Protein AF-A0A7S3URK2-F1 (afdb_monomer)

pLDDT: mean 78.1, std 15.48, range [35.41, 93.62]

Nearest PDB structures (foldseek):
  6pe4-assembly1_H  TM=9.489E-01  e=6.129E-05  Saccharomyces cerevisiae S288C
  6r10-assembly1_S  TM=8.680E-01  e=3.257E-01  Thermus thermophilus HB8
  6ly9-assembly1_P  TM=8.538E-01  e=3.089E-01  Thermus thermophilus HB8
  8ywt-assembly1_Q  TM=8.919E-01  e=5.246E-01  Thermus thermophilus HB8
  8yy0-assembly1_T  TM=8.887E-01  e=6.149E-01  Thermus thermophilus HB8

Radius of gyration: 21.35 Å; Cα contacts (8 Å, |Δi|>4): 103; chains: 1; bounding box: 41×21×68 Å

Structure (mmCIF, N/CA/C/O backbone):
data_AF-A0A7S3URK2-F1
#
_entry.id   AF-A0A7S3URK2-F1
#
loop_
_atom_site.group_PDB
_atom_site.id
_atom_site.type_symbol
_atom_site.label_atom_id
_atom_site.label_alt_id
_atom_site.label_comp_id
_atom_site.labe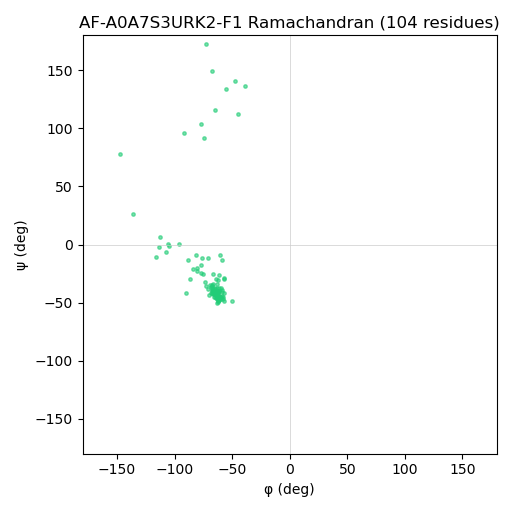l_asym_id
_atom_site.label_entity_id
_atom_site.label_seq_id
_atom_site.pdbx_PDB_ins_code
_atom_site.Cartn_x
_atom_site.Cartn_y
_atom_site.Cartn_z
_atom_site.occupancy
_atom_site.B_iso_or_equiv
_atom_site.auth_seq_id
_atom_site.auth_comp_id
_atom_site.auth_asym_id
_atom_site.auth_atom_id
_atom_site.pdbx_PDB_model_num
ATOM 1 N N . MET A 1 1 ? 23.648 14.820 -40.769 1.00 35.41 1 MET A N 1
ATOM 2 C CA . MET A 1 1 ? 24.038 13.426 -40.458 1.00 35.41 1 MET A CA 1
ATOM 3 C C . MET A 1 1 ? 23.323 12.954 -39.181 1.00 35.41 1 MET A C 1
ATOM 5 O O . MET A 1 1 ? 23.971 12.669 -38.191 1.00 35.41 1 MET A O 1
ATOM 9 N N . VAL A 1 2 ? 21.980 12.921 -39.176 1.00 40.69 2 VAL A N 1
ATOM 10 C CA . VAL A 1 2 ? 21.139 12.537 -38.006 1.00 40.69 2 VAL A CA 1
ATOM 11 C C . VAL A 1 2 ? 20.003 11.592 -38.454 1.00 40.69 2 VAL A C 1
ATOM 13 O O . VAL A 1 2 ? 18.933 11.551 -37.873 1.00 40.69 2 VAL A O 1
ATOM 16 N N . PHE A 1 3 ? 20.206 10.845 -39.545 1.00 43.28 3 PHE A N 1
ATOM 17 C CA . PHE A 1 3 ? 19.178 9.967 -40.137 1.00 43.28 3 PHE A CA 1
ATOM 18 C C . PHE A 1 3 ? 19.513 8.468 -40.010 1.00 43.28 3 PHE A C 1
ATOM 20 O O . PHE A 1 3 ? 18.816 7.632 -40.567 1.00 43.28 3 PHE A O 1
ATOM 27 N N . ALA A 1 4 ? 20.585 8.118 -39.283 1.00 41.72 4 ALA A N 1
ATOM 28 C CA . ALA A 1 4 ? 21.123 6.753 -39.211 1.00 41.72 4 ALA A CA 1
ATOM 29 C C . ALA A 1 4 ? 20.871 6.024 -37.873 1.00 41.72 4 ALA A C 1
ATOM 31 O O . ALA A 1 4 ? 21.163 4.839 -37.772 1.00 41.72 4 ALA A O 1
ATOM 32 N N . ALA A 1 5 ? 20.328 6.693 -36.847 1.00 43.38 5 ALA A N 1
ATOM 33 C CA . ALA A 1 5 ? 20.057 6.051 -35.553 1.00 43.38 5 ALA A CA 1
ATOM 34 C C . ALA A 1 5 ? 18.669 5.386 -35.473 1.00 43.38 5 ALA A C 1
ATOM 36 O O . ALA A 1 5 ? 18.428 4.590 -34.571 1.00 43.38 5 ALA A O 1
ATOM 37 N N . SER A 1 6 ? 17.764 5.671 -36.417 1.00 47.56 6 SER A N 1
ATOM 38 C CA . SER A 1 6 ? 16.396 5.131 -36.398 1.00 47.56 6 SER A CA 1
ATOM 39 C C . SER A 1 6 ? 16.276 3.702 -36.940 1.00 47.56 6 SER A C 1
ATOM 41 O O . SER A 1 6 ? 15.213 3.109 -36.815 1.00 47.56 6 SER A O 1
ATOM 43 N N . THR A 1 7 ? 17.328 3.131 -37.540 1.00 44.09 7 THR A N 1
ATOM 44 C CA . THR A 1 7 ? 17.283 1.787 -38.154 1.00 44.09 7 THR A CA 1
ATOM 45 C C . THR A 1 7 ? 17.993 0.693 -37.346 1.00 44.09 7 THR A C 1
ATOM 47 O O . THR A 1 7 ? 17.995 -0.455 -37.780 1.00 44.09 7 THR A O 1
ATOM 50 N N . VAL A 1 8 ? 18.577 1.012 -36.178 1.00 40.50 8 VAL A N 1
ATOM 51 C CA . VAL A 1 8 ? 19.341 0.051 -35.342 1.00 40.50 8 VAL A CA 1
ATOM 52 C C . VAL A 1 8 ? 18.702 -0.208 -33.966 1.00 40.50 8 VAL A C 1
ATOM 54 O O . VAL A 1 8 ? 19.086 -1.163 -33.293 1.00 40.50 8 VAL A O 1
ATOM 57 N N . LEU A 1 9 ? 17.688 0.558 -33.538 1.00 46.00 9 LEU A N 1
ATOM 58 C CA . LEU A 1 9 ? 16.877 0.139 -32.388 1.00 46.00 9 LEU A CA 1
ATOM 59 C C . LEU A 1 9 ? 15.911 -0.956 -32.848 1.00 46.00 9 LE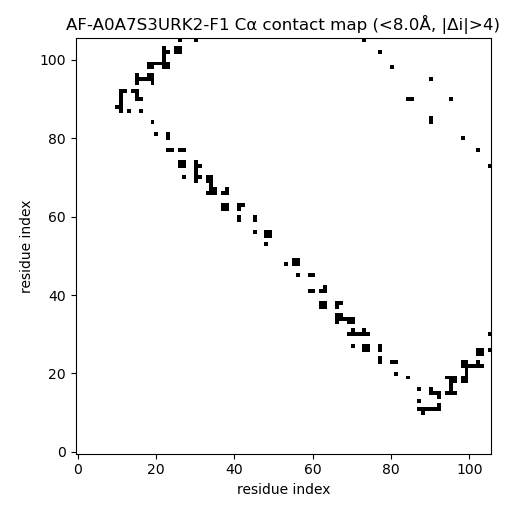U A C 1
ATOM 61 O O . LEU A 1 9 ? 14.932 -0.689 -33.541 1.00 46.00 9 LEU A O 1
ATOM 65 N N . ALA A 1 10 ? 16.241 -2.194 -32.482 1.00 44.97 10 ALA A N 1
ATOM 66 C CA . ALA A 1 10 ? 15.399 -3.371 -32.623 1.00 44.97 10 ALA A CA 1
ATOM 67 C C . ALA A 1 10 ? 13.931 -3.046 -32.306 1.00 44.97 10 ALA A C 1
ATOM 69 O O . ALA A 1 10 ? 13.650 -2.357 -31.323 1.00 44.97 10 ALA A O 1
ATOM 70 N N . ALA A 1 11 ? 13.010 -3.546 -33.136 1.00 45.78 11 ALA A N 1
ATOM 71 C CA . ALA A 1 11 ? 11.580 -3.510 -32.861 1.00 45.78 11 ALA A CA 1
ATOM 72 C C . ALA A 1 11 ? 11.353 -3.927 -31.400 1.00 45.78 11 ALA A C 1
ATOM 74 O O . ALA A 1 11 ? 11.667 -5.054 -31.024 1.00 45.78 11 ALA A O 1
ATOM 75 N N . CYS A 1 12 ? 10.907 -2.994 -30.557 1.00 54.12 12 CYS A N 1
ATOM 76 C CA . CYS A 1 12 ? 10.623 -3.309 -29.165 1.00 54.12 12 CYS A CA 1
ATOM 77 C C . CYS A 1 12 ? 9.461 -4.304 -29.156 1.00 54.12 12 CYS A C 1
ATOM 79 O O . CYS A 1 12 ? 8.366 -3.983 -29.623 1.00 54.12 12 CYS A O 1
ATOM 81 N N . ASP A 1 13 ? 9.717 -5.524 -28.678 1.00 57.59 13 ASP A N 1
ATOM 82 C CA . ASP A 1 13 ? 8.686 -6.545 -28.542 1.00 57.59 13 ASP A CA 1
ATOM 83 C C . ASP A 1 13 ? 7.534 -5.997 -27.680 1.00 57.59 13 ASP A C 1
ATOM 85 O O . ASP A 1 13 ? 7.786 -5.465 -26.594 1.00 57.59 13 ASP A O 1
ATOM 89 N N . PRO A 1 14 ? 6.261 -6.169 -28.084 1.00 65.06 14 PRO A N 1
ATOM 90 C CA . PRO A 1 14 ? 5.110 -5.717 -27.297 1.00 65.06 14 PRO A CA 1
ATOM 91 C C . PRO A 1 14 ? 5.048 -6.339 -25.885 1.00 65.06 14 PRO A C 1
ATOM 93 O O . PRO A 1 14 ? 4.322 -5.851 -25.017 1.00 65.06 14 PRO A O 1
ATOM 96 N N . SER A 1 15 ? 5.834 -7.388 -25.622 1.00 66.69 15 SER A N 1
ATOM 97 C CA . SER A 1 15 ? 5.984 -8.012 -24.307 1.00 66.69 15 SER A CA 1
ATOM 98 C C . SER A 1 15 ? 6.667 -7.112 -23.265 1.00 66.69 15 SER A C 1
ATOM 100 O O . SER A 1 15 ? 6.395 -7.269 -22.073 1.00 66.69 15 SER A O 1
ATOM 102 N N . SER A 1 16 ? 7.496 -6.135 -23.658 1.00 67.56 16 SER A N 1
ATOM 103 C CA . SER A 1 16 ? 8.208 -5.268 -22.700 1.00 67.56 16 SER A CA 1
ATOM 104 C C . SER A 1 16 ? 7.254 -4.354 -21.918 1.00 67.56 16 SER A C 1
ATOM 106 O O . SER A 1 16 ? 7.393 -4.196 -20.702 1.00 67.56 16 SER A O 1
ATOM 108 N N . ALA A 1 17 ? 6.231 -3.819 -22.591 1.00 73.19 17 ALA A N 1
ATOM 109 C CA . ALA A 1 17 ? 5.171 -3.033 -21.969 1.00 73.19 17 ALA A CA 1
ATOM 110 C C . ALA A 1 17 ? 4.292 -3.896 -21.048 1.00 73.19 17 ALA A C 1
ATOM 112 O O . ALA A 1 17 ? 3.934 -3.458 -19.955 1.00 73.19 17 ALA A O 1
ATOM 113 N N . PHE A 1 18 ? 3.997 -5.140 -21.445 1.00 77.38 18 PHE A N 1
ATOM 114 C CA . PHE A 1 18 ? 3.205 -6.073 -20.638 1.00 77.38 18 PHE A CA 1
ATOM 115 C C . PHE A 1 18 ? 3.830 -6.313 -19.257 1.00 77.38 18 PHE A C 1
ATOM 117 O O . PHE A 1 18 ? 3.145 -6.164 -18.247 1.00 77.38 18 PHE A O 1
ATOM 124 N N . PHE A 1 19 ? 5.135 -6.599 -19.185 1.00 78.38 19 PHE A N 1
ATOM 125 C CA . PHE A 1 19 ? 5.817 -6.791 -17.899 1.00 78.38 19 PHE A CA 1
ATOM 126 C C . PHE A 1 19 ? 5.904 -5.502 -17.067 1.00 78.38 19 PHE A C 1
ATOM 128 O O . PHE A 1 19 ? 5.758 -5.554 -15.845 1.00 78.38 19 PHE A O 1
ATOM 135 N N . GLY A 1 20 ? 6.058 -4.341 -17.713 1.00 78.69 20 GLY A N 1
ATOM 136 C CA . GLY A 1 20 ? 6.018 -3.042 -17.038 1.00 78.69 20 GLY A CA 1
ATOM 137 C C . GLY A 1 20 ? 4.672 -2.774 -16.353 1.00 78.69 20 GLY A C 1
ATOM 138 O O . GLY A 1 20 ? 4.639 -2.427 -15.171 1.00 78.69 20 GLY A O 1
ATOM 139 N N . PHE A 1 21 ? 3.555 -2.994 -17.055 1.00 81.44 21 PHE A N 1
ATOM 140 C CA . PHE A 1 21 ? 2.213 -2.837 -16.482 1.00 81.44 21 PHE A CA 1
ATOM 141 C C . PHE A 1 21 ? 1.874 -3.926 -15.463 1.00 81.44 21 PHE A C 1
ATOM 143 O O . PHE A 1 21 ? 1.302 -3.611 -14.422 1.00 81.44 21 PHE A O 1
ATOM 150 N N . MET A 1 22 ? 2.280 -5.175 -15.702 1.00 84.38 22 MET A N 1
ATOM 151 C CA . MET A 1 22 ? 2.083 -6.276 -14.755 1.00 84.38 22 MET A CA 1
ATOM 152 C C . MET A 1 22 ? 2.761 -5.989 -13.410 1.00 84.38 22 MET A C 1
ATOM 154 O O . MET A 1 22 ? 2.149 -6.217 -12.369 1.00 84.38 22 MET A O 1
ATOM 158 N N . GLY A 1 23 ? 3.969 -5.413 -13.424 1.00 84.25 23 GLY A N 1
ATOM 159 C CA . GLY A 1 23 ? 4.656 -4.950 -12.216 1.00 84.25 23 GLY A CA 1
ATOM 160 C C . GLY A 1 23 ? 3.884 -3.861 -11.467 1.00 84.25 23 GLY A C 1
ATOM 161 O O . GLY A 1 23 ? 3.733 -3.914 -10.248 1.00 84.25 23 GLY A O 1
ATOM 162 N N . VAL A 1 24 ? 3.338 -2.879 -12.189 1.00 84.62 24 VAL A N 1
ATOM 163 C CA . VAL A 1 24 ? 2.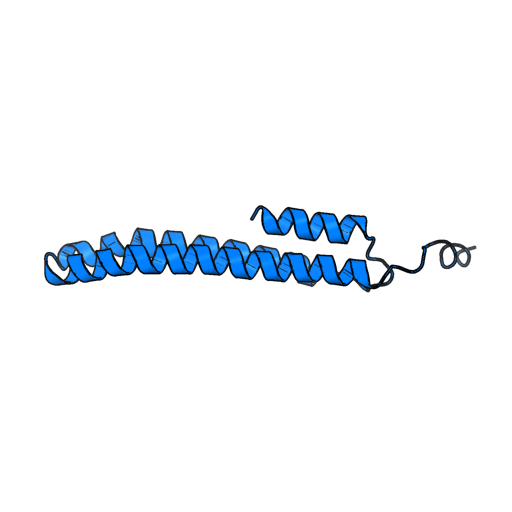499 -1.823 -11.593 1.00 84.62 24 VAL A CA 1
ATOM 164 C C . VAL A 1 24 ? 1.239 -2.420 -10.956 1.00 84.62 24 VAL A C 1
ATOM 166 O O . VAL A 1 24 ? 0.883 -2.049 -9.837 1.00 84.62 24 VAL A O 1
ATOM 169 N N . THR A 1 25 ? 0.588 -3.373 -11.627 1.00 86.75 25 THR A N 1
ATOM 170 C CA . THR A 1 25 ? -0.595 -4.061 -11.098 1.00 86.75 25 THR A CA 1
ATOM 171 C C . THR A 1 25 ? -0.261 -4.889 -9.858 1.00 86.75 25 THR A C 1
ATOM 173 O O . THR A 1 25 ? -0.979 -4.791 -8.863 1.00 86.75 25 THR A O 1
ATOM 176 N N . SER A 1 26 ? 0.832 -5.661 -9.869 1.00 86.38 26 SER A N 1
ATOM 177 C CA . SER A 1 26 ? 1.220 -6.488 -8.721 1.00 86.38 26 SER A CA 1
ATOM 178 C C . SER A 1 26 ? 1.551 -5.646 -7.488 1.00 86.38 26 SER A C 1
ATOM 180 O O . SER A 1 26 ? 1.102 -5.994 -6.399 1.00 86.38 26 SER A O 1
ATOM 182 N N . ALA A 1 27 ? 2.245 -4.512 -7.650 1.00 87.38 27 ALA A N 1
ATOM 183 C CA . ALA A 1 27 ? 2.539 -3.603 -6.536 1.00 87.38 27 ALA A CA 1
ATOM 184 C C . ALA A 1 27 ? 1.269 -3.099 -5.842 1.00 87.38 27 ALA A C 1
ATOM 186 O O . ALA A 1 27 ? 1.166 -3.138 -4.619 1.00 87.38 27 ALA A O 1
ATOM 187 N N . ILE A 1 28 ? 0.274 -2.648 -6.613 1.00 89.12 28 ILE A N 1
ATOM 188 C CA . ILE A 1 28 ? -0.972 -2.117 -6.045 1.00 89.12 28 ILE A CA 1
ATOM 189 C C . ILE A 1 28 ? -1.754 -3.222 -5.330 1.00 89.12 28 ILE A C 1
ATOM 191 O O . ILE A 1 28 ? -2.276 -2.998 -4.238 1.00 89.12 28 ILE A O 1
ATOM 195 N N . VAL A 1 29 ? -1.838 -4.415 -5.925 1.00 90.88 29 VAL A N 1
ATOM 196 C CA . VAL A 1 29 ? -2.571 -5.539 -5.331 1.00 90.88 29 VAL A CA 1
ATOM 197 C C . VAL A 1 29 ? -1.932 -5.962 -4.012 1.00 90.88 29 VAL A C 1
ATOM 199 O O . VAL A 1 29 ? -2.639 -6.038 -3.010 1.00 90.88 29 VAL A O 1
ATOM 202 N N . PHE A 1 30 ? -0.616 -6.184 -3.972 1.00 88.56 30 PHE A N 1
ATOM 203 C CA . PHE A 1 30 ? 0.056 -6.615 -2.744 1.00 88.56 30 PHE A CA 1
ATOM 204 C C . PHE A 1 30 ? 0.059 -5.531 -1.660 1.00 88.56 30 PHE A C 1
ATOM 206 O O . PHE A 1 30 ? -0.227 -5.843 -0.502 1.00 88.56 30 PHE A O 1
ATOM 213 N N . ALA A 1 31 ? 0.268 -4.262 -2.024 1.00 88.12 31 ALA A N 1
ATOM 214 C CA . ALA A 1 31 ? 0.205 -3.151 -1.075 1.00 88.12 31 ALA A CA 1
ATOM 215 C C . ALA A 1 31 ? -1.194 -3.002 -0.452 1.00 88.12 31 ALA A C 1
ATOM 217 O O . ALA A 1 3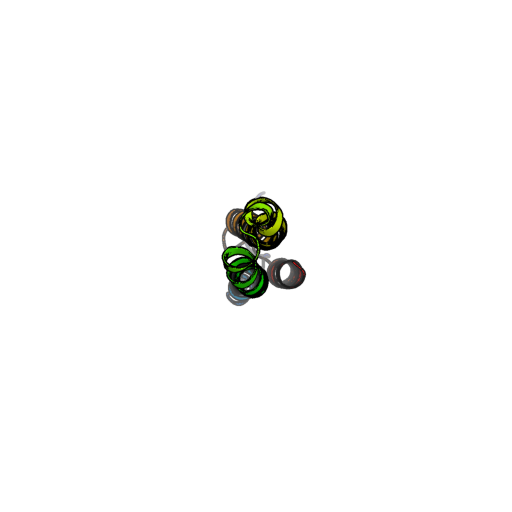1 ? -1.330 -2.885 0.769 1.00 88.12 31 ALA A O 1
ATOM 218 N N . ASN A 1 32 ? -2.249 -3.071 -1.270 1.00 89.56 32 ASN A N 1
ATOM 219 C CA . ASN A 1 32 ? -3.626 -2.981 -0.782 1.00 89.56 32 ASN A CA 1
ATOM 220 C C . ASN A 1 32 ? -4.030 -4.205 0.039 1.00 89.56 32 ASN A C 1
ATOM 222 O O . ASN A 1 32 ? -4.768 -4.064 1.011 1.00 89.56 32 ASN A O 1
ATOM 226 N N . LEU A 1 33 ? -3.542 -5.395 -0.312 1.00 91.56 33 LEU A N 1
ATOM 227 C CA . LEU A 1 33 ? -3.830 -6.619 0.431 1.00 91.56 33 LEU A CA 1
ATOM 228 C C . LEU A 1 33 ? -3.166 -6.587 1.816 1.00 91.56 33 LEU A C 1
ATOM 230 O O . LEU A 1 33 ? -3.818 -6.907 2.811 1.00 91.56 33 LEU A O 1
ATOM 234 N N . GLY A 1 34 ? -1.921 -6.109 1.908 1.00 88.56 34 GLY A N 1
ATOM 235 C CA . GLY A 1 34 ? -1.232 -5.878 3.182 1.00 88.56 34 GLY A CA 1
ATOM 236 C C . GLY A 1 34 ? -1.936 -4.837 4.059 1.00 88.56 34 GLY A C 1
ATOM 237 O O . GLY A 1 34 ? -2.192 -5.091 5.239 1.00 88.56 34 GLY A O 1
ATOM 238 N N . ALA A 1 35 ? -2.326 -3.698 3.477 1.00 90.88 35 ALA A N 1
ATOM 239 C CA . ALA A 1 35 ? -3.056 -2.643 4.183 1.00 90.88 35 ALA A CA 1
ATOM 240 C C . ALA A 1 35 ? -4.450 -3.102 4.650 1.00 90.88 35 ALA A C 1
ATOM 242 O O . ALA A 1 35 ? -4.844 -2.850 5.794 1.00 90.88 35 ALA A O 1
ATOM 243 N N . ALA A 1 36 ? -5.185 -3.824 3.799 1.00 92.12 36 ALA A N 1
ATOM 244 C CA . ALA A 1 36 ? -6.494 -4.378 4.128 1.00 92.12 36 ALA A CA 1
ATOM 245 C C . ALA A 1 36 ? -6.398 -5.431 5.238 1.00 92.12 36 ALA A C 1
ATOM 247 O O . ALA A 1 36 ? -7.196 -5.403 6.174 1.00 92.12 36 ALA A O 1
ATOM 248 N N . TYR A 1 37 ? -5.398 -6.318 5.189 1.00 92.56 37 TYR A N 1
ATOM 249 C CA . TYR A 1 37 ? -5.191 -7.327 6.227 1.00 92.56 37 TYR A CA 1
ATOM 250 C C . TYR A 1 37 ? -4.813 -6.703 7.576 1.00 92.56 37 TYR A C 1
ATOM 252 O O . TYR A 1 37 ? -5.392 -7.061 8.606 1.00 92.56 37 TYR A O 1
ATOM 260 N N . GLY A 1 38 ? -3.897 -5.728 7.579 1.00 91.38 38 GLY A N 1
ATOM 261 C CA . GLY A 1 38 ? -3.551 -4.973 8.785 1.00 91.38 38 GLY A CA 1
ATOM 262 C C . GLY A 1 38 ? -4.771 -4.268 9.382 1.00 91.38 38 GLY A C 1
ATOM 263 O O . GLY A 1 38 ? -5.045 -4.398 10.575 1.00 91.38 38 GLY A O 1
ATOM 264 N N . THR A 1 39 ? -5.579 -3.629 8.532 1.00 92.38 39 THR A N 1
ATOM 265 C CA . THR A 1 39 ? -6.825 -2.966 8.940 1.00 92.38 39 THR A CA 1
ATOM 266 C C . THR A 1 39 ? -7.849 -3.955 9.495 1.00 92.38 39 THR A C 1
ATOM 268 O O . THR A 1 39 ? -8.448 -3.686 10.533 1.00 92.38 39 THR A O 1
ATOM 271 N N . ALA A 1 40 ? -8.027 -5.121 8.869 1.00 93.62 40 ALA A N 1
ATOM 272 C CA . ALA A 1 40 ? -8.967 -6.140 9.332 1.00 93.62 40 ALA A CA 1
ATOM 273 C C . ALA A 1 40 ? -8.587 -6.677 10.721 1.00 93.62 40 ALA A C 1
ATOM 275 O O . ALA A 1 40 ? -9.431 -6.745 11.617 1.00 93.62 40 ALA A O 1
ATOM 276 N N . LYS A 1 41 ? -7.308 -7.010 10.941 1.00 91.75 41 LYS A N 1
ATOM 277 C CA . LYS A 1 41 ? -6.831 -7.531 12.233 1.00 91.75 41 LYS A CA 1
ATOM 278 C C . LYS A 1 41 ? -6.890 -6.475 13.335 1.00 91.75 41 LYS A C 1
ATOM 280 O O . LYS A 1 41 ? -7.331 -6.785 14.442 1.00 91.75 41 LYS A O 1
ATOM 285 N N . SER A 1 42 ? -6.505 -5.235 13.040 1.00 90.50 42 SER A N 1
ATOM 286 C CA . SER A 1 42 ? -6.634 -4.126 13.990 1.00 90.50 42 SER A CA 1
ATOM 287 C C . SER A 1 42 ? -8.099 -3.772 14.266 1.00 90.50 42 SER A C 1
ATOM 289 O O . SER A 1 42 ? -8.447 -3.487 15.409 1.00 90.50 42 SER A O 1
ATOM 291 N N . GLY A 1 43 ? -8.977 -3.868 13.265 1.00 91.06 43 GLY A N 1
ATOM 292 C CA . GLY A 1 43 ? -10.412 -3.605 13.392 1.00 91.06 43 GLY A CA 1
ATOM 293 C C . GLY A 1 43 ? -11.121 -4.558 14.355 1.00 91.06 43 GLY A C 1
ATOM 294 O O . GLY A 1 43 ? -11.909 -4.108 15.186 1.00 91.06 43 GLY A O 1
ATOM 295 N N . VAL A 1 44 ? -10.786 -5.854 14.327 1.00 91.88 44 VAL A N 1
ATOM 296 C CA . VAL A 1 44 ? -11.315 -6.828 15.304 1.00 91.88 44 VAL A CA 1
ATOM 297 C C . VAL A 1 44 ? -10.920 -6.430 16.731 1.00 91.88 44 VAL A C 1
ATOM 299 O O . VAL A 1 44 ? -11.778 -6.389 17.616 1.00 91.88 44 VAL A O 1
ATOM 302 N N . GLY A 1 45 ? -9.653 -6.057 16.944 1.00 89.19 45 GLY A N 1
ATOM 303 C CA . GLY A 1 45 ? -9.155 -5.595 18.244 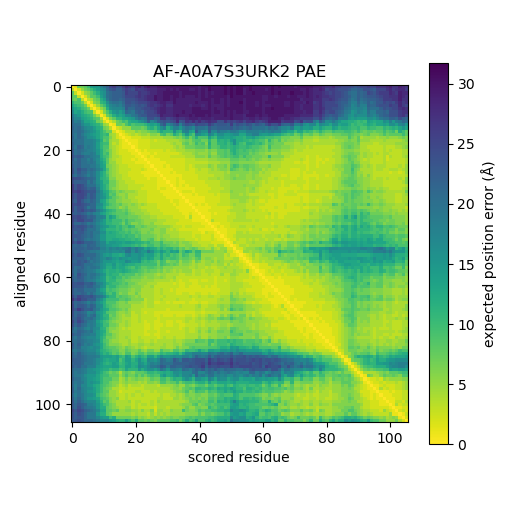1.00 89.19 45 GLY A CA 1
ATOM 304 C C . GLY A 1 45 ? -9.835 -4.311 18.732 1.00 89.19 45 GLY A C 1
ATOM 305 O O . GLY A 1 45 ? -10.224 -4.231 19.897 1.00 89.19 45 GLY A O 1
ATOM 306 N N . ILE A 1 46 ? -10.052 -3.339 17.837 1.00 90.56 46 ILE A N 1
ATOM 307 C CA . ILE A 1 46 ? -10.764 -2.091 18.153 1.00 90.56 46 ILE A CA 1
ATOM 308 C C . ILE A 1 46 ? -12.226 -2.372 18.512 1.00 90.56 46 ILE A C 1
ATOM 310 O O . ILE A 1 46 ? -12.717 -1.803 19.484 1.00 90.56 46 ILE A O 1
ATOM 314 N N . SER A 1 47 ? -12.913 -3.270 17.796 1.00 88.19 47 SER A N 1
ATOM 315 C CA . SER A 1 47 ? -14.315 -3.606 18.095 1.00 88.19 47 SER A CA 1
ATOM 316 C C . SER A 1 47 ? -14.478 -4.225 19.490 1.00 88.19 47 SER A C 1
ATOM 318 O O . SER A 1 47 ? -15.384 -3.850 20.232 1.00 88.19 47 SER A O 1
ATOM 320 N N . SER A 1 48 ? -13.545 -5.096 19.893 1.00 88.31 48 SER A N 1
ATOM 321 C CA . SER A 1 48 ? -13.554 -5.715 21.221 1.00 88.31 48 SER A CA 1
ATOM 322 C C . SER A 1 48 ? -13.165 -4.728 22.325 1.00 88.31 48 SER A C 1
ATOM 324 O O . SER A 1 48 ? -13.706 -4.793 23.428 1.00 88.31 48 SER A O 1
ATOM 326 N N . MET A 1 49 ? -12.234 -3.810 22.054 1.00 84.81 49 MET A N 1
ATOM 327 C CA . MET A 1 49 ? -11.840 -2.773 23.014 1.00 84.81 49 MET A CA 1
ATOM 328 C C . MET A 1 49 ? -12.905 -1.684 23.168 1.00 84.81 49 MET A C 1
ATOM 330 O O . MET A 1 49 ? -13.089 -1.175 24.273 1.00 84.81 49 MET A O 1
ATOM 334 N N . GLY A 1 50 ? -13.645 -1.371 22.101 1.00 87.44 50 GLY A N 1
ATOM 335 C CA . GLY A 1 50 ? -14.712 -0.371 22.104 1.00 87.44 50 GLY A CA 1
ATOM 336 C C . GLY A 1 50 ? -15.870 -0.709 23.040 1.00 87.44 50 GLY A C 1
ATOM 337 O O . GLY A 1 50 ? -16.460 0.202 23.614 1.00 87.44 50 GLY A O 1
ATOM 338 N N . VAL A 1 51 ? -16.148 -2.000 23.256 1.00 88.75 51 VAL A N 1
ATOM 339 C CA . VAL A 1 51 ? -17.193 -2.451 24.192 1.00 88.75 51 VAL A CA 1
ATOM 340 C C . VAL A 1 51 ? -16.701 -2.600 25.636 1.00 88.75 51 VAL A C 1
ATOM 342 O O . VAL A 1 51 ? -17.487 -2.404 26.556 1.00 88.75 51 VAL A O 1
AT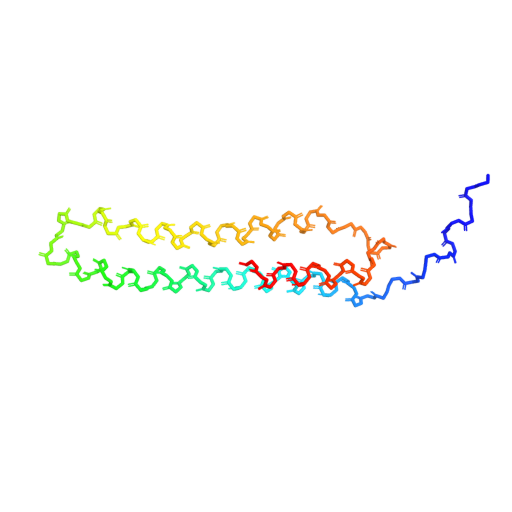OM 345 N N . MET A 1 52 ? -15.419 -2.920 25.867 1.00 87.81 52 MET A N 1
ATOM 346 C CA . MET A 1 52 ? -14.893 -3.122 27.229 1.00 87.81 52 MET A CA 1
ATOM 347 C C . MET A 1 52 ? -14.342 -1.844 27.877 1.00 87.81 52 MET A C 1
ATOM 349 O O . MET A 1 52 ? -14.519 -1.629 29.077 1.00 87.81 52 MET A O 1
ATOM 353 N N . ARG A 1 53 ? -13.613 -1.020 27.117 1.00 84.62 53 ARG A N 1
ATOM 354 C CA . ARG A 1 53 ? -12.873 0.159 27.606 1.00 84.62 53 ARG A CA 1
ATOM 355 C C . ARG A 1 53 ? -12.867 1.251 26.516 1.00 84.62 53 ARG A C 1
ATOM 357 O O . ARG A 1 53 ? -11.841 1.434 25.854 1.00 84.62 53 ARG A O 1
ATOM 364 N N . PRO A 1 54 ? -13.970 2.006 26.338 1.00 81.81 54 PRO A N 1
ATOM 365 C CA . PRO A 1 54 ? -14.094 3.000 25.266 1.00 81.81 54 PRO A CA 1
ATOM 366 C C . PRO A 1 54 ? -13.060 4.138 25.355 1.00 81.81 54 PRO A C 1
ATOM 368 O O . PRO A 1 54 ? -12.655 4.680 24.330 1.00 81.81 54 PRO A O 1
ATOM 371 N N . ASP A 1 55 ? -12.554 4.434 26.555 1.00 86.94 55 ASP A N 1
ATOM 372 C CA . ASP A 1 55 ? -11.511 5.443 26.807 1.00 86.94 55 ASP A CA 1
ATOM 373 C C . ASP A 1 55 ? -10.212 5.194 26.008 1.00 86.94 55 ASP A C 1
ATOM 375 O O . ASP A 1 55 ? -9.489 6.116 25.634 1.00 86.94 55 ASP A O 1
ATOM 379 N N . LEU A 1 56 ? -9.919 3.927 25.694 1.00 82.81 56 LEU A N 1
ATOM 380 C CA . LEU A 1 56 ? -8.676 3.510 25.037 1.00 82.81 56 LEU A CA 1
ATOM 381 C C . LEU A 1 56 ? -8.807 3.364 23.508 1.00 82.81 56 LEU A C 1
ATOM 383 O O . LEU A 1 56 ? -7.822 3.048 22.830 1.00 82.81 56 LEU A O 1
ATOM 387 N N . VAL A 1 57 ? -9.989 3.620 22.934 1.00 85.06 57 VAL A N 1
ATOM 388 C CA . VAL A 1 57 ? -10.247 3.461 21.489 1.00 85.06 57 VAL A CA 1
ATOM 389 C C . VAL A 1 57 ? -9.382 4.405 20.655 1.00 85.06 57 VAL A C 1
ATOM 391 O O . VAL A 1 57 ? -8.784 3.970 19.674 1.00 85.06 57 VAL A O 1
ATOM 394 N N . MET A 1 58 ? -9.217 5.660 21.083 1.00 86.06 58 MET A N 1
ATOM 395 C CA . MET A 1 58 ? -8.421 6.658 20.352 1.00 86.06 58 MET A CA 1
ATOM 396 C C . MET A 1 58 ? -6.954 6.239 20.167 1.00 86.06 58 MET A C 1
ATOM 398 O O . MET A 1 58 ? -6.377 6.449 19.103 1.00 86.06 58 MET A O 1
ATOM 402 N N . ARG A 1 59 ? -6.347 5.580 21.165 1.00 86.12 59 ARG A N 1
ATOM 403 C CA . ARG A 1 59 ? -4.976 5.045 21.043 1.00 86.12 59 ARG A CA 1
ATOM 404 C C . ARG A 1 59 ? -4.905 3.781 20.184 1.00 86.12 59 ARG A C 1
ATOM 406 O O . ARG A 1 59 ? -3.868 3.509 19.588 1.00 86.12 59 ARG A O 1
ATOM 413 N N . SER A 1 60 ? -6.003 3.038 20.086 1.00 85.06 60 SER A N 1
ATOM 414 C CA . SER A 1 60 ? -6.082 1.782 19.330 1.00 85.06 60 SER A CA 1
ATOM 415 C C . SER A 1 60 ? -6.159 1.993 17.809 1.00 85.06 60 SER A C 1
ATOM 417 O O . SER A 1 60 ? -5.967 1.044 17.055 1.00 85.06 60 SER A O 1
ATOM 419 N N . ILE A 1 61 ? -6.387 3.227 17.342 1.00 90.75 61 ILE A N 1
ATOM 420 C CA . ILE A 1 61 ? -6.447 3.590 15.913 1.00 90.75 61 ILE A CA 1
ATOM 421 C C . ILE A 1 61 ? -5.049 3.692 15.273 1.00 90.75 61 ILE A C 1
ATOM 423 O O . ILE A 1 61 ? -4.907 3.472 14.071 1.00 90.75 61 ILE A O 1
ATOM 427 N N . ILE A 1 62 ? -3.997 3.959 16.057 1.00 92.94 62 ILE A N 1
ATOM 428 C CA . ILE A 1 62 ? -2.608 4.094 15.574 1.00 92.94 62 ILE A CA 1
ATOM 429 C C . ILE A 1 62 ? -2.169 2.918 14.670 1.00 92.94 62 ILE A C 1
ATOM 431 O O . ILE A 1 62 ? -1.670 3.179 13.574 1.00 92.94 62 ILE A O 1
ATOM 435 N N . PRO A 1 63 ? -2.374 1.636 15.041 1.00 90.12 63 PRO A N 1
ATOM 436 C CA . PRO A 1 63 ? -2.011 0.513 14.173 1.00 90.12 63 PRO A CA 1
ATOM 437 C C . PRO A 1 63 ? -2.801 0.445 12.854 1.00 90.12 63 PRO A C 1
ATOM 439 O O . PRO A 1 63 ? -2.238 0.014 11.850 1.00 90.12 63 PRO A O 1
ATOM 442 N N . VAL A 1 64 ? -4.052 0.923 12.808 1.00 92.19 64 VAL A N 1
ATOM 443 C CA . VAL A 1 64 ? -4.815 1.013 11.546 1.00 92.19 64 VAL A CA 1
ATOM 444 C C . VAL A 1 64 ? -4.179 2.038 10.613 1.00 92.19 64 VAL A C 1
ATOM 446 O O . VAL A 1 64 ? -4.005 1.776 9.426 1.00 92.19 64 VAL A O 1
ATOM 449 N N . VAL A 1 65 ? -3.774 3.190 11.151 1.00 92.75 65 VAL A N 1
ATOM 450 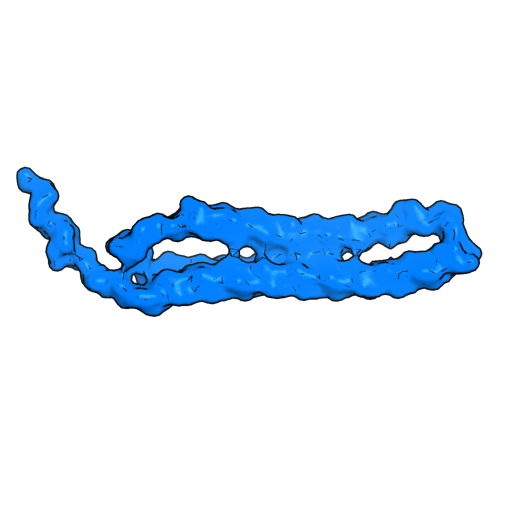C CA . VAL A 1 65 ? -3.112 4.236 10.362 1.00 92.75 65 VAL A CA 1
ATOM 451 C C . VAL A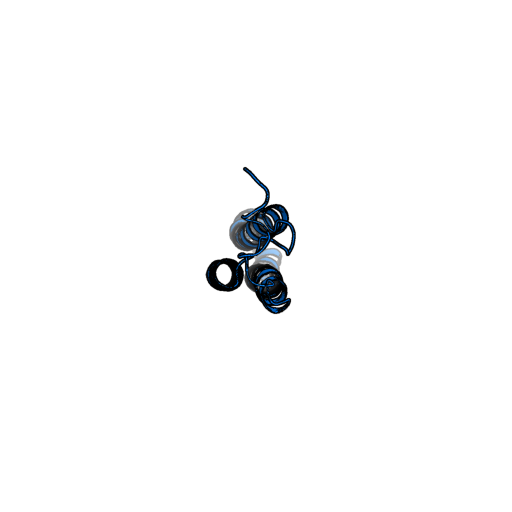 1 65 ? -1.766 3.741 9.831 1.00 92.75 65 VAL A C 1
ATOM 453 O O . VAL A 1 65 ? -1.466 3.955 8.660 1.00 92.75 65 VAL A O 1
ATOM 456 N N . MET A 1 66 ? -0.991 3.002 10.632 1.00 90.31 66 MET A N 1
ATOM 457 C CA . MET A 1 66 ? 0.277 2.418 10.175 1.00 90.31 66 MET A CA 1
ATOM 458 C C . MET A 1 66 ? 0.089 1.394 9.045 1.00 90.31 66 MET A C 1
ATOM 460 O O . MET A 1 66 ? 0.878 1.384 8.102 1.00 90.31 66 MET A O 1
ATOM 464 N N . ALA A 1 67 ? -0.977 0.586 9.086 1.00 89.12 67 ALA A N 1
ATOM 465 C CA . ALA A 1 67 ? -1.338 -0.291 7.970 1.00 89.12 67 ALA A CA 1
ATOM 466 C C . ALA A 1 67 ? -1.769 0.508 6.724 1.00 89.12 67 ALA A C 1
ATOM 468 O O . ALA A 1 67 ? -1.420 0.142 5.603 1.00 89.12 67 ALA A O 1
ATOM 469 N N . GLY A 1 68 ? -2.488 1.618 6.915 1.00 90.69 68 GLY A N 1
ATOM 470 C CA . GLY A 1 68 ? -2.946 2.488 5.832 1.00 90.69 68 GLY A CA 1
ATOM 471 C C . GLY A 1 68 ? -1.803 3.157 5.069 1.00 90.69 68 GLY A C 1
ATOM 472 O O . GLY A 1 68 ? -1.793 3.127 3.840 1.00 90.69 68 GLY A O 1
ATOM 473 N N . VAL A 1 69 ? -0.810 3.713 5.769 1.00 92.38 69 VAL A N 1
ATOM 474 C CA . VAL A 1 69 ? 0.302 4.439 5.127 1.00 92.38 69 VAL A CA 1
ATOM 475 C C . VAL A 1 69 ? 1.143 3.517 4.224 1.00 92.38 69 VAL A C 1
ATOM 477 O O . VAL A 1 69 ? 1.558 3.946 3.147 1.00 92.38 69 VAL A O 1
ATOM 480 N N . LEU A 1 70 ? 1.309 2.237 4.583 1.00 87.69 70 LEU A N 1
ATOM 481 C CA . LEU A 1 70 ? 1.972 1.237 3.730 1.00 87.69 70 LEU A CA 1
ATOM 482 C C . LEU A 1 70 ? 1.273 1.061 2.369 1.00 87.69 70 LEU A C 1
ATOM 484 O O . LEU A 1 70 ? 1.944 0.986 1.340 1.00 87.69 70 LEU A O 1
ATOM 488 N N . GLY A 1 71 ? -0.063 1.083 2.336 1.00 88.62 71 GLY A N 1
ATOM 489 C CA . GLY A 1 71 ? -0.831 1.026 1.086 1.00 88.62 71 GLY A CA 1
ATOM 490 C C . GLY A 1 71 ? -0.619 2.257 0.195 1.00 88.62 71 GLY A C 1
ATOM 491 O O . GLY A 1 71 ? -0.484 2.140 -1.025 1.00 88.62 71 GLY A O 1
ATOM 492 N N . ILE A 1 72 ? -0.511 3.445 0.803 1.00 92.38 72 ILE A N 1
ATOM 493 C CA . ILE A 1 72 ? -0.273 4.700 0.073 1.00 92.38 72 ILE A CA 1
ATOM 494 C C . ILE A 1 72 ? 1.128 4.700 -0.554 1.00 92.38 72 ILE A C 1
ATOM 496 O O . ILE A 1 72 ? 1.286 5.158 -1.686 1.00 92.38 72 ILE A O 1
ATOM 500 N N . TYR A 1 73 ? 2.139 4.142 0.122 1.00 89.62 73 TYR A N 1
ATOM 501 C CA . TYR A 1 73 ? 3.478 4.007 -0.461 1.00 89.62 73 TYR A CA 1
ATOM 502 C C . TYR A 1 73 ? 3.465 3.149 -1.733 1.00 89.62 73 TYR A C 1
ATOM 504 O O . TYR A 1 73 ? 4.019 3.573 -2.752 1.00 89.62 73 TYR A O 1
ATOM 512 N N . GLY A 1 74 ? 2.768 2.007 -1.721 1.00 84.69 74 GLY A N 1
ATOM 513 C CA . GLY A 1 74 ? 2.599 1.163 -2.909 1.00 84.69 74 GLY A CA 1
ATOM 514 C C . GLY A 1 74 ? 1.948 1.911 -4.078 1.00 84.69 74 GLY A C 1
ATOM 515 O O . GLY A 1 74 ? 2.464 1.886 -5.200 1.00 84.69 74 GLY A O 1
ATOM 516 N N . LEU A 1 75 ? 0.882 2.671 -3.801 1.00 87.12 75 LEU A N 1
ATOM 517 C CA . LEU A 1 75 ? 0.191 3.502 -4.792 1.00 87.12 75 LEU A CA 1
ATOM 518 C C . LEU A 1 75 ? 1.096 4.600 -5.377 1.00 87.12 75 LEU A C 1
ATOM 520 O O . LEU A 1 75 ? 1.172 4.751 -6.596 1.00 87.12 75 LEU A O 1
ATOM 524 N N . ILE A 1 76 ? 1.803 5.360 -4.534 1.00 91.31 76 ILE A N 1
ATOM 525 C CA . ILE A 1 76 ? 2.676 6.457 -4.985 1.00 91.31 76 ILE A CA 1
ATOM 526 C C . ILE A 1 76 ? 3.751 5.916 -5.923 1.00 91.31 76 ILE A C 1
ATOM 528 O O . ILE A 1 76 ? 3.979 6.470 -7.003 1.00 91.31 76 ILE A O 1
ATOM 532 N N . THR A 1 77 ? 4.405 4.814 -5.548 1.00 85.50 77 THR A N 1
ATOM 533 C CA . THR A 1 77 ? 5.466 4.276 -6.397 1.00 85.50 77 THR A CA 1
ATOM 534 C C . THR A 1 77 ? 4.912 3.742 -7.724 1.00 85.50 77 THR A C 1
ATOM 536 O O . THR A 1 77 ? 5.598 3.856 -8.745 1.00 85.50 77 THR A O 1
ATOM 539 N N . ALA A 1 78 ? 3.701 3.177 -7.744 1.00 85.50 78 ALA A N 1
ATOM 540 C CA . ALA A 1 78 ? 3.018 2.726 -8.956 1.00 85.50 78 ALA A CA 1
ATOM 541 C C . ALA A 1 78 ? 2.729 3.888 -9.921 1.00 85.50 78 ALA A C 1
ATOM 543 O O . ALA A 1 78 ? 3.057 3.792 -11.105 1.00 85.50 78 ALA A O 1
ATOM 544 N N . VAL A 1 79 ? 2.217 5.013 -9.412 1.00 86.44 79 VAL A N 1
ATOM 545 C CA . VAL A 1 79 ? 1.920 6.215 -10.214 1.00 86.44 79 VAL A CA 1
ATOM 546 C C . VAL A 1 79 ? 3.192 6.854 -10.776 1.00 86.44 79 VAL A C 1
ATOM 548 O O . VAL A 1 79 ? 3.225 7.214 -11.951 1.00 86.44 79 VAL A O 1
ATOM 551 N N . ILE A 1 80 ? 4.268 6.944 -9.986 1.00 87.44 80 ILE A N 1
ATOM 552 C CA . ILE A 1 80 ? 5.552 7.495 -10.458 1.00 87.44 80 ILE A CA 1
ATOM 553 C C . ILE A 1 80 ? 6.115 6.666 -11.613 1.00 87.44 80 ILE A C 1
ATOM 555 O O . ILE A 1 80 ? 6.665 7.226 -12.559 1.00 87.44 80 ILE A O 1
ATOM 559 N N . ILE A 1 81 ? 6.005 5.337 -11.537 1.00 79.31 81 ILE A N 1
ATOM 560 C CA . ILE A 1 81 ? 6.467 4.475 -12.625 1.00 79.31 81 ILE A CA 1
ATOM 561 C C . ILE A 1 81 ? 5.563 4.616 -13.842 1.00 79.31 81 ILE A C 1
ATOM 563 O O . ILE A 1 81 ? 6.091 4.766 -14.935 1.00 79.31 81 ILE A O 1
ATOM 567 N N . ASN A 1 82 ? 4.241 4.646 -13.663 1.00 81.50 82 ASN A N 1
ATOM 568 C CA . ASN A 1 82 ? 3.302 4.852 -14.764 1.00 81.50 82 ASN A CA 1
ATOM 569 C C . ASN A 1 82 ? 3.577 6.164 -15.524 1.00 81.50 82 ASN A C 1
ATOM 571 O O . ASN A 1 82 ? 3.622 6.150 -16.747 1.00 81.50 82 ASN A O 1
ATOM 575 N N . GLY A 1 83 ? 3.885 7.255 -14.815 1.00 79.31 83 GLY A N 1
ATOM 576 C CA . GLY A 1 83 ? 4.269 8.534 -15.427 1.00 79.31 83 GLY A CA 1
ATOM 577 C C . GLY A 1 83 ? 5.658 8.556 -16.084 1.00 79.31 83 GLY A C 1
ATOM 578 O O . GLY A 1 83 ? 5.971 9.503 -16.797 1.00 79.31 83 GLY A O 1
ATOM 579 N N . LYS A 1 84 ? 6.494 7.537 -15.848 1.00 72.94 84 LYS A N 1
ATOM 580 C CA . LYS A 1 84 ? 7.822 7.358 -16.465 1.00 72.94 84 LYS A CA 1
ATOM 581 C C . LYS A 1 84 ? 7.841 6.277 -17.554 1.00 72.94 84 LYS A C 1
ATOM 583 O O . LYS A 1 84 ? 8.897 6.032 -18.134 1.00 72.94 84 LYS A O 1
ATOM 588 N N . LEU A 1 85 ? 6.716 5.603 -17.809 1.00 67.06 85 LEU A N 1
ATOM 589 C CA . LEU A 1 85 ? 6.575 4.697 -18.947 1.00 67.06 85 LEU A CA 1
ATOM 590 C C . LEU A 1 85 ? 6.444 5.552 -20.214 1.00 67.06 85 LEU A C 1
ATOM 592 O O . LEU A 1 85 ? 5.358 6.005 -20.563 1.00 67.06 85 LEU A O 1
ATOM 596 N N . ASP A 1 86 ? 7.580 5.825 -20.848 1.00 59.06 86 ASP A N 1
ATOM 597 C CA . ASP A 1 86 ? 7.653 6.581 -22.096 1.00 59.06 86 ASP A CA 1
ATOM 598 C C . ASP A 1 86 ? 7.150 5.753 -23.296 1.00 59.06 86 ASP A C 1
ATOM 600 O O . ASP A 1 86 ? 6.870 4.556 -23.176 1.00 59.06 86 ASP A O 1
ATOM 604 N N . THR A 1 87 ? 7.024 6.392 -24.463 1.00 56.47 87 THR A N 1
ATOM 605 C CA . THR A 1 87 ? 6.494 5.762 -25.688 1.00 56.47 87 THR A CA 1
ATOM 606 C C . THR A 1 87 ? 7.120 4.382 -25.987 1.00 56.47 87 THR A C 1
ATOM 608 O O . THR A 1 87 ? 8.331 4.196 -25.837 1.00 56.47 87 THR A O 1
ATOM 611 N N . PRO A 1 88 ? 6.324 3.400 -26.467 1.00 53.09 88 PRO A N 1
ATOM 612 C CA . PRO A 1 88 ? 6.728 1.992 -26.625 1.00 53.09 88 PRO A CA 1
ATOM 613 C C . PRO A 1 88 ? 7.915 1.753 -27.574 1.00 53.09 88 PRO A C 1
ATOM 615 O O . PRO A 1 88 ? 8.440 0.646 -27.627 1.00 53.09 88 PRO A O 1
ATOM 618 N N . ALA A 1 89 ? 8.361 2.779 -28.301 1.00 51.91 89 ALA A N 1
ATOM 619 C CA . ALA A 1 89 ? 9.534 2.733 -29.168 1.00 51.91 89 ALA A CA 1
ATOM 620 C C . ALA A 1 89 ? 10.876 2.816 -28.408 1.00 51.91 89 ALA A C 1
ATOM 622 O O . ALA A 1 89 ? 11.907 2.454 -28.968 1.00 51.91 89 ALA A O 1
ATOM 623 N N . THR A 1 90 ? 10.874 3.266 -27.147 1.00 59.00 90 THR A N 1
ATOM 624 C CA . THR A 1 90 ? 12.096 3.469 -26.337 1.00 59.00 90 THR A CA 1
ATOM 625 C C . THR A 1 90 ? 12.175 2.503 -25.145 1.00 59.00 90 THR A C 1
ATOM 627 O O . THR A 1 90 ? 13.144 2.512 -24.384 1.00 59.00 90 THR A O 1
ATOM 630 N N . TYR A 1 91 ? 11.160 1.652 -24.954 1.00 64.44 91 TYR A N 1
ATOM 631 C CA . TYR A 1 91 ? 11.032 0.807 -23.768 1.00 64.44 91 TYR A CA 1
ATOM 632 C C . TYR A 1 91 ? 11.689 -0.568 -23.965 1.00 64.44 91 TYR A C 1
ATOM 634 O O . TYR A 1 91 ? 11.098 -1.509 -24.497 1.00 64.44 91 TYR A O 1
ATOM 642 N N . SER A 1 92 ? 12.938 -0.682 -23.507 1.00 69.25 92 SER A N 1
ATOM 643 C CA . SER A 1 92 ? 13.728 -1.916 -23.578 1.00 69.25 92 SER A CA 1
ATOM 644 C C . SER A 1 92 ? 13.165 -3.025 -22.675 1.00 69.25 92 SER A C 1
ATOM 646 O O . SER A 1 92 ? 12.643 -2.769 -21.584 1.00 69.25 92 SER A O 1
ATOM 648 N N . SER A 1 93 ? 13.338 -4.288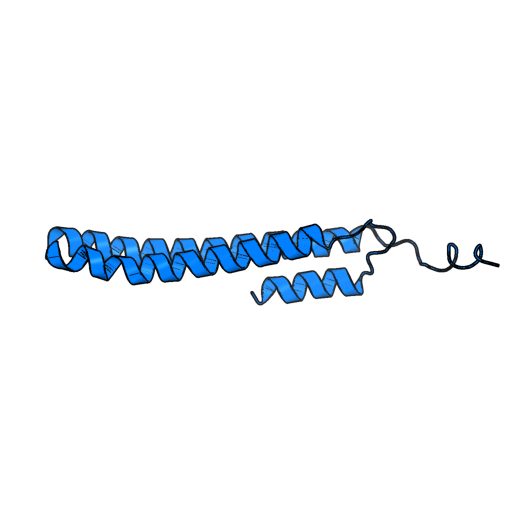 -23.072 1.00 68.81 93 SER A N 1
ATOM 649 C CA . SER A 1 93 ? 12.970 -5.459 -22.261 1.00 68.81 93 SER A CA 1
ATOM 650 C C . SER A 1 93 ? 13.665 -5.475 -20.892 1.00 68.81 93 SER A C 1
ATOM 652 O O . SER A 1 93 ? 13.083 -5.935 -19.912 1.00 68.81 93 SER A O 1
ATOM 654 N N . TYR A 1 94 ? 14.874 -4.907 -20.789 1.00 74.00 94 TYR A N 1
ATOM 655 C CA . TYR A 1 94 ? 15.585 -4.760 -19.513 1.00 74.00 94 TYR A CA 1
ATOM 656 C C . TYR A 1 94 ? 14.828 -3.854 -18.531 1.00 74.00 94 TYR A C 1
ATOM 658 O O . TYR A 1 94 ? 14.648 -4.217 -17.369 1.00 74.00 94 TYR A O 1
ATOM 666 N N . SER A 1 95 ? 14.324 -2.706 -18.997 1.00 73.88 95 SER A N 1
ATOM 667 C CA . SER A 1 95 ? 13.515 -1.806 -18.167 1.00 73.88 95 SER A CA 1
ATOM 668 C C . SER A 1 95 ? 12.187 -2.439 -17.752 1.00 73.88 95 SER A C 1
ATOM 670 O O . SER A 1 95 ? 11.788 -2.275 -16.603 1.00 73.88 95 SER A O 1
ATOM 672 N N . GLY A 1 96 ? 11.547 -3.224 -18.627 1.00 75.75 96 GLY A N 1
ATOM 673 C CA . GLY A 1 96 ? 10.310 -3.942 -18.294 1.00 75.75 96 GLY A CA 1
ATOM 674 C C . GLY A 1 96 ? 10.487 -4.942 -17.147 1.00 75.75 96 GLY A C 1
ATOM 675 O O . GLY A 1 96 ? 9.729 -4.907 -16.176 1.00 75.75 96 GLY A O 1
ATOM 676 N N . TYR A 1 97 ? 11.532 -5.776 -17.195 1.00 78.19 97 TYR A N 1
ATOM 677 C CA . TYR A 1 97 ? 11.842 -6.705 -16.100 1.00 78.19 97 TYR A CA 1
ATOM 678 C C . TYR A 1 97 ? 12.321 -5.994 -14.832 1.00 78.19 97 TYR A C 1
ATOM 680 O O . TYR A 1 97 ? 11.950 -6.397 -13.730 1.00 78.19 97 TYR A O 1
ATOM 688 N N . ALA A 1 98 ? 13.097 -4.914 -14.965 1.00 79.44 98 ALA A N 1
ATOM 689 C CA . ALA A 1 98 ? 13.537 -4.119 -13.822 1.00 79.44 98 ALA A CA 1
ATOM 690 C C . ALA A 1 98 ? 12.352 -3.468 -13.092 1.00 79.44 98 ALA A C 1
ATOM 692 O O . ALA A 1 98 ? 12.307 -3.476 -11.864 1.00 79.44 98 ALA A O 1
ATOM 693 N N . HIS A 1 99 ? 11.367 -2.947 -13.830 1.00 81.50 99 HIS A N 1
ATOM 694 C CA . HIS A 1 99 ? 10.157 -2.364 -13.252 1.00 81.50 99 HIS A CA 1
ATOM 695 C C . HIS A 1 99 ? 9.298 -3.427 -12.562 1.00 81.50 99 HIS A C 1
ATOM 697 O O . HIS A 1 99 ? 8.812 -3.185 -11.460 1.00 81.50 99 HIS A O 1
ATOM 703 N N . LEU A 1 100 ? 9.165 -4.615 -13.157 1.00 81.50 100 LEU A N 1
ATOM 704 C CA . LEU A 1 100 ? 8.469 -5.739 -12.534 1.00 81.50 100 LEU A CA 1
ATOM 705 C C . LEU A 1 100 ? 9.144 -6.191 -11.232 1.00 81.50 100 LEU A C 1
ATOM 707 O O . LEU A 1 100 ? 8.484 -6.280 -10.198 1.00 81.50 100 LEU A O 1
ATOM 711 N N . GLY A 1 101 ? 10.461 -6.411 -11.254 1.00 81.56 101 GLY A N 1
ATOM 712 C CA . GLY A 1 101 ? 11.221 -6.820 -10.071 1.00 81.56 101 GLY A CA 1
ATOM 713 C C . GLY A 1 101 ? 11.193 -5.769 -8.961 1.00 81.56 101 GLY A C 1
ATOM 714 O O . GLY A 1 101 ? 10.944 -6.099 -7.803 1.00 81.56 101 GLY A O 1
ATOM 715 N N . ALA A 1 102 ? 11.367 -4.492 -9.312 1.00 82.44 102 ALA A N 1
ATOM 716 C CA . ALA A 1 102 ? 11.318 -3.392 -8.352 1.00 82.44 102 ALA A CA 1
ATOM 717 C C . ALA A 1 102 ? 9.955 -3.286 -7.655 1.00 82.44 102 ALA A C 1
ATOM 719 O O . ALA A 1 102 ? 9.896 -2.987 -6.466 1.00 82.44 102 ALA A O 1
ATOM 720 N N . LYS A 1 103 ? 8.865 -3.538 -8.387 1.00 82.25 103 LYS A N 1
ATOM 721 C CA . LYS A 1 103 ? 7.495 -3.449 -7.874 1.00 82.25 103 LYS A CA 1
ATOM 722 C C . LYS A 1 103 ? 7.024 -4.651 -7.074 1.00 82.25 103 LYS A C 1
ATOM 724 O O . LYS A 1 103 ? 6.073 -4.520 -6.317 1.00 82.25 103 LYS A O 1
ATOM 729 N N . MET A 1 104 ? 7.666 -5.800 -7.228 1.00 80.00 104 MET A N 1
ATOM 730 C CA . MET A 1 104 ? 7.350 -6.980 -6.427 1.00 80.00 104 MET A CA 1
ATOM 731 C C . MET A 1 104 ? 7.997 -6.931 -5.033 1.00 80.00 104 MET A C 1
ATOM 733 O O . MET A 1 104 ? 7.530 -7.603 -4.120 1.00 80.00 104 MET A O 1
ATOM 737 N N . ALA A 1 105 ? 9.074 -6.155 -4.870 1.00 76.50 105 ALA A N 1
ATOM 738 C CA . ALA A 1 105 ? 9.782 -5.999 -3.599 1.00 76.50 105 ALA A CA 1
ATOM 739 C C . ALA A 1 105 ? 9.167 -4.938 -2.664 1.00 76.50 105 ALA A C 1
ATOM 741 O O . ALA A 1 105 ? 9.450 -4.955 -1.467 1.00 76.50 105 ALA A O 1
ATOM 742 N N . THR A 1 106 ? 8.382 -4.007 -3.213 1.00 66.19 106 THR A N 1
ATOM 743 C CA . THR A 1 106 ? 7.678 -2.933 -2.488 1.00 66.19 106 THR A CA 1
ATOM 744 C C . THR A 1 106 ? 6.240 -3.307 -2.194 1.00 66.19 106 THR A C 1
ATOM 746 O O . THR A 1 106 ? 5.803 -3.087 -1.047 1.00 66.19 106 THR A O 1
#

Sequence (106 aa):
MVFAASTVLAACDPSSAFFGFMGVTSAIVFANLGAAYGTAKSGVGISSMGVMRPDLVMRSIIPVVMAGVLGIYGLITAVIINGKLDTPATYSSYSGYAHLGAKMAT

Secondary structure (DSSP, 8-state):
--SSSTTTS----THHHHHHHHHHHHHHHHHHHHHHHHHHHHHHHHHHHHHH-GGGHHHHTHHHHHHHHHHHHHHHHHHHHHTT---TTS--HHHHHHHHHHHHH-

Mean predicted aligned error: 9.69 Å

Organism: Oxyrrhis marina (NCBI:txid2969)

Foldseek 3Di:
DPPPPLPPQPDQPPVLVVLLVVLLVLLLVVLVVQLVVQLVVLVVVLVVCCVVPVVCSVVSCVSNVVSVVSNVVSVVVSVVSVVVPDDSSPRHSVNSVVSNVVSNVD

InterPro domains:
  IPR000245 V-ATPase proteolipid subunit [PR00122] (35-59)
  IPR000245 V-ATPase proteolipid subunit [PR00122] (61-85)
  IPR002379 V-ATPase proteolipid subunit C-like domain [PF00137] (22-81)
  IPR011555 V-ATPase proteolipid subunit C, eukaryotic [TIGR01100] (18-105)
  IPR035921 F/V-ATP synthase subunit C superfamily [G3DSA:1.20.120.610] (16-106)
  IPR035921 F/V-ATP synthase subunit C superfamily [SSF81333] (18-83)

Solvent-accessible surface area (backbone atoms only — not comparable to full-atom values): 5754 Å² total; per-residue (Å²): 143,84,80,73,72,80,82,70,66,69,83,53,59,76,63,20,58,50,39,34,51,50,13,41,51,48,16,41,52,53,18,45,50,52,18,50,51,39,33,52,59,42,47,56,54,43,58,59,37,48,75,76,45,56,88,54,42,77,70,56,46,56,63,35,52,59,21,46,54,52,23,50,52,23,44,53,56,35,52,56,48,59,77,63,64,63,67,69,87,76,46,47,58,67,56,12,54,49,43,22,56,59,26,72,76,91